Protein AF-A0A955T1V3-F1 (afdb_monomer)

Sequence (61 aa):
MPKTKEFDCVRMKEDIQSDLIELHKGMTETEIREDELRRIKSSPILGPIYEEMTNQTKASE

Nearest PDB structures (foldseek):
  1qrv-assembly1_A  TM=3.016E-01  e=4.830E+00  Drosophila melanogaster

Radius of gyration: 17.38 Å; Cα contacts (8 Å, |Δi|>4): 11; chains: 1; bounding box: 24×39×56 Å

Foldseek 3Di:
DPDDPDDDPVVVVVVVVVVLCVVCPPHDPVRSVVVVVVCQCPDPPRNVVVVVVVVVVVVVD

pLDDT: mean 88.34, std 12.85, range [49.75, 96.88]

Solvent-accessible surface area (backbone atoms only — not comparable to full-atom values): 3713 Å² total; per-residue (Å²): 130,85,79,77,77,81,84,54,69,64,60,53,49,51,53,54,51,52,52,51,51,64,74,45,61,93,54,52,74,67,56,47,53,52,52,52,51,50,53,38,60,70,28,92,72,49,16,63,53,51,52,51,54,55,51,54,56,64,75,74,109

Secondary structure (DSSP, 8-state):
--------HHHHHHHHHHHHHHHTTT--HHHHHHHHHHHHHH-TTHHHHHHHHHHHHHT--

Structure (mmCIF, N/CA/C/O backbone):
data_AF-A0A955T1V3-F1
#
_entry.id   AF-A0A955T1V3-F1
#
loop_
_atom_site.group_PDB
_atom_site.id
_atom_site.type_symbol
_atom_site.label_atom_id
_atom_site.label_alt_id
_atom_site.label_comp_id
_atom_site.label_asym_id
_atom_si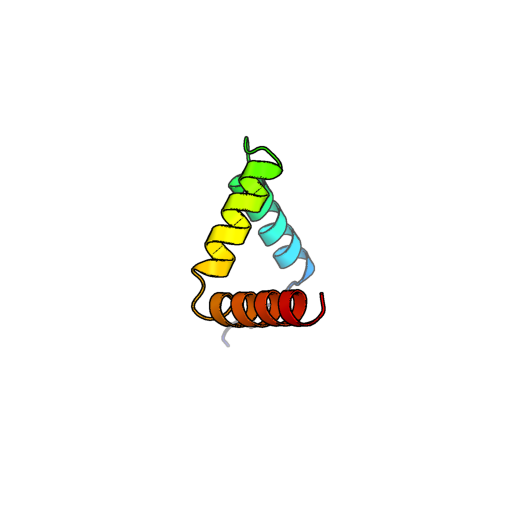te.label_entity_id
_atom_site.label_seq_id
_atom_site.pdbx_PDB_ins_code
_atom_site.Cartn_x
_atom_site.Cartn_y
_atom_site.Cartn_z
_atom_site.occupancy
_atom_site.B_iso_or_equiv
_atom_site.auth_seq_id
_atom_site.auth_comp_id
_atom_site.auth_asym_id
_atom_site.auth_atom_id
_atom_site.pdbx_PDB_model_num
ATOM 1 N N . MET A 1 1 ? -2.242 -25.157 -29.584 1.00 49.75 1 MET A N 1
ATOM 2 C CA . MET A 1 1 ? -1.818 -25.281 -28.173 1.00 49.75 1 MET A CA 1
ATOM 3 C C . MET A 1 1 ? -1.882 -23.893 -27.555 1.00 49.75 1 MET A C 1
ATOM 5 O O . MET A 1 1 ? -1.292 -22.991 -28.146 1.00 49.75 1 MET A O 1
ATOM 9 N N . PRO A 1 2 ? -2.653 -23.662 -26.480 1.00 53.44 2 PRO A N 1
ATOM 10 C CA . PRO A 1 2 ? -2.671 -22.354 -25.835 1.00 53.44 2 PRO A CA 1
ATOM 11 C C . PRO A 1 2 ? -1.283 -22.097 -25.239 1.00 53.44 2 PRO A C 1
ATOM 13 O O . PRO A 1 2 ? -0.753 -22.946 -24.528 1.00 53.44 2 PRO A O 1
ATOM 16 N N . LYS A 1 3 ? -0.662 -20.969 -25.599 1.00 62.72 3 LYS A N 1
ATOM 17 C CA . LYS A 1 3 ? 0.645 -20.566 -25.070 1.00 62.72 3 LYS A CA 1
ATOM 18 C C . LYS A 1 3 ? 0.512 -20.409 -23.556 1.00 62.72 3 LYS A C 1
ATOM 20 O O . LYS A 1 3 ? -0.200 -19.517 -23.098 1.00 62.72 3 LYS A O 1
ATOM 25 N N . THR A 1 4 ? 1.167 -21.272 -22.793 1.00 67.69 4 THR A N 1
ATOM 26 C CA . THR A 1 4 ? 1.366 -21.079 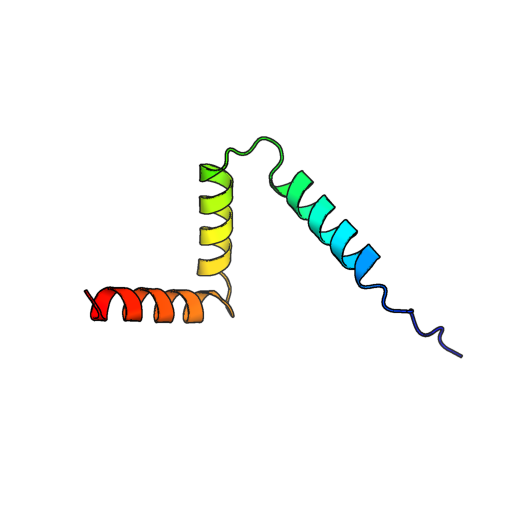-21.358 1.00 67.69 4 THR A CA 1
ATOM 27 C C . THR A 1 4 ? 2.104 -19.755 -21.187 1.00 67.69 4 THR A C 1
ATOM 29 O O . THR A 1 4 ? 3.206 -19.593 -21.706 1.00 67.69 4 THR A O 1
ATOM 32 N N . LYS A 1 5 ? 1.474 -18.765 -20.543 1.00 72.00 5 LYS A N 1
ATOM 33 C CA . LYS A 1 5 ? 2.186 -17.551 -20.137 1.00 72.00 5 LYS A CA 1
ATOM 34 C C . LYS A 1 5 ? 3.229 -17.976 -19.108 1.00 72.00 5 LYS A C 1
ATOM 36 O O . LYS A 1 5 ? 2.857 -18.546 -18.084 1.00 72.00 5 LYS A O 1
ATOM 41 N N . GLU A 1 6 ? 4.503 -17.736 -19.392 1.00 78.56 6 GLU A N 1
ATOM 42 C CA . GLU A 1 6 ? 5.540 -17.857 -18.372 1.00 78.56 6 GLU A CA 1
ATOM 43 C C . GLU A 1 6 ? 5.292 -16.791 -17.308 1.00 78.56 6 GLU A C 1
ATOM 45 O O . GLU A 1 6 ? 5.064 -15.618 -17.611 1.00 78.56 6 GLU A O 1
ATOM 50 N N . PHE A 1 7 ? 5.256 -17.237 -16.058 1.00 81.19 7 PHE A N 1
ATOM 51 C CA . PHE A 1 7 ? 5.155 -16.354 -14.914 1.00 81.19 7 PHE A CA 1
ATOM 52 C C . PHE A 1 7 ? 6.550 -15.823 -14.591 1.00 81.19 7 PHE A C 1
ATOM 54 O O . PHE A 1 7 ? 7.428 -16.592 -14.203 1.00 81.19 7 PHE A O 1
ATOM 61 N N . ASP A 1 8 ? 6.736 -14.516 -14.750 1.00 89.44 8 ASP A N 1
ATOM 62 C CA . ASP A 1 8 ? 7.966 -13.816 -14.393 1.00 89.44 8 ASP A CA 1
ATOM 63 C C . ASP A 1 8 ? 7.730 -12.997 -13.120 1.00 89.44 8 ASP A C 1
ATOM 65 O O . ASP A 1 8 ? 7.074 -11.951 -13.127 1.00 89.44 8 ASP A O 1
ATOM 69 N N . CYS A 1 9 ? 8.249 -13.504 -12.003 1.00 91.31 9 CYS A N 1
ATOM 70 C CA . CYS A 1 9 ? 8.094 -12.870 -10.700 1.00 91.31 9 CYS A CA 1
ATOM 71 C C . CYS A 1 9 ? 8.891 -11.566 -10.561 1.00 91.31 9 CYS A C 1
ATOM 73 O O . CYS A 1 9 ? 8.502 -10.714 -9.761 1.00 91.31 9 CYS A O 1
ATOM 75 N N . VAL A 1 10 ? 9.981 -11.396 -11.319 1.00 92.69 10 VAL A N 1
ATOM 76 C CA . VAL A 1 10 ? 10.804 -10.181 -11.286 1.00 92.69 10 VAL A CA 1
ATOM 77 C C . VAL A 1 10 ? 10.049 -9.065 -11.981 1.00 92.69 10 VAL A C 1
ATOM 79 O O . VAL A 1 10 ? 9.824 -8.018 -11.378 1.00 92.69 10 VAL A O 1
ATOM 82 N N . ARG A 1 11 ? 9.554 -9.338 -13.190 1.00 92.88 11 ARG A N 1
ATOM 83 C CA . ARG A 1 11 ? 8.740 -8.381 -13.938 1.00 92.88 11 ARG A CA 1
ATOM 84 C C . ARG A 1 11 ? 7.477 -7.985 -13.178 1.00 92.88 11 ARG A C 1
ATOM 86 O O . ARG A 1 11 ? 7.179 -6.806 -13.059 1.00 92.88 11 ARG A 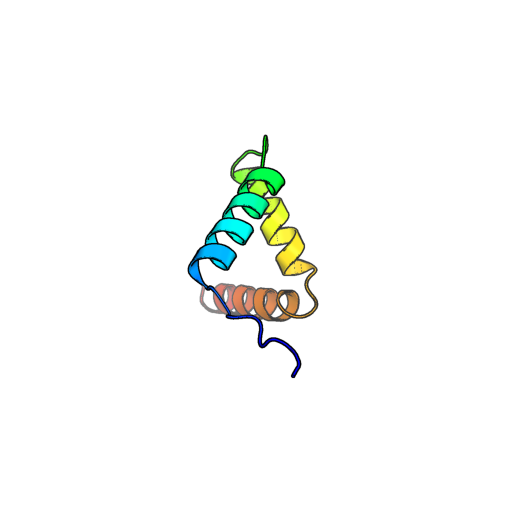O 1
ATOM 93 N N . MET A 1 12 ? 6.773 -8.955 -12.590 1.00 93.25 12 MET A N 1
ATOM 94 C CA . MET A 1 12 ? 5.588 -8.662 -11.776 1.00 93.25 12 MET A CA 1
ATOM 95 C C . MET A 1 12 ? 5.919 -7.751 -10.585 1.00 93.25 12 MET A C 1
ATOM 97 O O . MET A 1 12 ? 5.134 -6.872 -10.242 1.00 93.25 12 MET A O 1
ATOM 101 N N . LYS A 1 13 ? 7.073 -7.953 -9.939 1.00 94.31 13 LYS A N 1
ATOM 102 C CA . LYS A 1 13 ? 7.513 -7.091 -8.840 1.00 94.31 13 LYS A CA 1
ATOM 103 C C . LYS A 1 13 ? 7.787 -5.670 -9.327 1.00 94.31 13 LYS A C 1
ATOM 105 O O . LYS A 1 13 ? 7.372 -4.733 -8.654 1.00 94.31 13 LYS A O 1
ATOM 110 N N . GLU A 1 14 ? 8.485 -5.520 -10.449 1.00 95.75 14 GLU A N 1
ATOM 111 C CA . GLU A 1 14 ? 8.763 -4.210 -11.047 1.00 95.75 14 GLU A CA 1
ATOM 112 C C . GLU A 1 14 ? 7.461 -3.477 -11.378 1.00 95.75 14 GLU A C 1
ATOM 114 O O . GLU A 1 14 ? 7.293 -2.336 -10.953 1.00 95.75 14 GLU A O 1
ATOM 119 N N . ASP A 1 15 ? 6.509 -4.167 -12.012 1.00 95.75 15 ASP A N 1
ATOM 120 C CA . ASP A 1 15 ? 5.191 -3.619 -12.343 1.00 95.75 15 ASP A CA 1
ATOM 121 C C . ASP A 1 15 ? 4.458 -3.132 -11.073 1.00 95.75 15 ASP A C 1
ATOM 123 O O . ASP A 1 15 ? 4.033 -1.980 -11.001 1.00 95.75 15 ASP A O 1
ATOM 127 N N . ILE A 1 16 ? 4.397 -3.960 -10.018 1.00 94.56 16 ILE A N 1
ATOM 128 C CA . ILE A 1 16 ? 3.769 -3.581 -8.738 1.00 94.56 16 ILE A CA 1
ATOM 129 C C . ILE A 1 16 ? 4.463 -2.363 -8.112 1.00 94.56 16 ILE A C 1
ATOM 131 O O . ILE A 1 16 ? 3.802 -1.478 -7.571 1.00 94.56 16 ILE A O 1
ATOM 135 N N . GLN A 1 17 ? 5.795 -2.309 -8.148 1.00 93.62 17 GLN A N 1
ATOM 136 C CA . GLN A 1 17 ? 6.545 -1.194 -7.569 1.00 93.62 17 GLN A CA 1
ATOM 137 C C . GLN A 1 17 ? 6.325 0.105 -8.346 1.00 93.62 17 GLN A C 1
ATOM 139 O O . GLN A 1 17 ? 6.161 1.155 -7.727 1.00 93.62 17 GLN A O 1
ATOM 144 N N . SER A 1 18 ? 6.278 0.043 -9.677 1.00 96.44 18 SER A N 1
ATOM 145 C CA . SER A 1 18 ? 5.948 1.194 -10.518 1.00 96.44 18 SER A CA 1
ATOM 146 C C . SER A 1 18 ? 4.534 1.708 -10.249 1.00 96.44 18 SER A C 1
ATOM 148 O O . SER A 1 18 ? 4.357 2.915 -10.074 1.00 96.44 18 SER A O 1
ATOM 150 N N . ASP A 1 19 ? 3.555 0.810 -10.122 1.00 96.31 19 ASP A N 1
ATOM 151 C CA . ASP A 1 19 ? 2.174 1.179 -9.802 1.00 96.31 19 ASP A CA 1
ATOM 152 C C . ASP A 1 19 ? 2.066 1.858 -8.429 1.00 96.31 19 ASP A C 1
ATOM 154 O O . ASP A 1 19 ? 1.369 2.863 -8.286 1.00 96.31 19 ASP A O 1
ATOM 158 N N . LEU A 1 20 ? 2.789 1.359 -7.419 1.00 92.56 20 LEU A N 1
ATOM 159 C CA . LEU A 1 20 ? 2.821 1.966 -6.083 1.00 92.56 20 LEU A CA 1
ATOM 160 C C . LEU A 1 20 ? 3.461 3.361 -6.087 1.00 92.56 20 LEU A C 1
ATOM 162 O O . LEU A 1 20 ? 2.983 4.253 -5.387 1.00 92.56 20 LEU A O 1
ATOM 166 N N . ILE A 1 21 ? 4.523 3.565 -6.870 1.00 93.19 21 ILE A N 1
ATOM 167 C CA . ILE A 1 21 ? 5.183 4.873 -6.991 1.00 93.19 21 ILE A CA 1
ATOM 168 C C . ILE A 1 21 ? 4.237 5.895 -7.622 1.00 93.19 21 ILE A C 1
ATOM 170 O O . ILE A 1 21 ? 4.117 7.010 -7.116 1.00 93.19 21 ILE A O 1
ATOM 174 N N . GLU A 1 22 ? 3.555 5.530 -8.708 1.00 95.94 22 GLU A N 1
ATOM 175 C CA . GLU A 1 22 ? 2.615 6.440 -9.368 1.00 95.94 22 GLU A CA 1
ATOM 176 C C . GLU A 1 22 ? 1.369 6.695 -8.510 1.00 95.94 22 GLU A C 1
ATOM 178 O O . GLU A 1 22 ? 0.906 7.834 -8.441 1.00 95.94 22 GLU A O 1
ATOM 183 N N . LEU A 1 23 ? 0.871 5.684 -7.790 1.00 94.19 23 LEU A N 1
ATOM 184 C CA . LEU A 1 23 ? -0.259 5.827 -6.870 1.00 94.19 23 LEU A CA 1
ATOM 185 C C . LEU A 1 23 ? 0.019 6.841 -5.749 1.00 94.19 23 LEU A C 1
ATOM 187 O O . LEU A 1 23 ? -0.884 7.576 -5.357 1.00 94.19 23 LEU A O 1
ATOM 191 N N . HIS A 1 24 ? 1.252 6.879 -5.242 1.00 95.19 24 HIS A N 1
ATOM 192 C CA . HIS A 1 24 ? 1.656 7.720 -4.112 1.00 95.19 24 HIS A CA 1
ATOM 193 C C . HIS A 1 24 ? 2.363 9.017 -4.525 1.00 95.19 24 HIS A C 1
ATOM 195 O O . HIS A 1 24 ? 2.910 9.750 -3.696 1.00 95.19 24 HIS A O 1
ATOM 201 N N . LYS A 1 25 ? 2.375 9.324 -5.821 1.00 95.69 25 LYS A N 1
ATOM 202 C CA . LYS A 1 25 ? 3.092 10.470 -6.368 1.00 95.69 25 LYS A CA 1
ATOM 203 C C . LYS A 1 25 ? 2.529 11.784 -5.835 1.00 95.69 25 LYS A C 1
ATOM 205 O O . LYS A 1 25 ? 1.368 12.116 -6.047 1.00 95.69 25 LYS A O 1
ATOM 210 N N . GLY A 1 26 ? 3.391 12.561 -5.182 1.00 96.19 26 GLY A N 1
ATOM 211 C CA . GLY A 1 26 ? 3.020 13.850 -4.592 1.00 96.19 26 GLY A CA 1
ATOM 212 C C . GLY A 1 26 ? 2.343 13.751 -3.224 1.00 96.19 26 GLY A C 1
ATOM 213 O O . GLY A 1 26 ? 1.988 14.789 -2.676 1.00 96.19 26 GLY A O 1
ATOM 214 N N . MET A 1 27 ? 2.199 12.546 -2.668 1.00 96.75 27 MET A N 1
ATOM 215 C CA . MET A 1 27 ? 1.743 12.338 -1.296 1.00 96.75 27 MET A CA 1
ATOM 216 C C . MET A 1 27 ? 2.934 12.358 -0.332 1.00 96.75 27 MET A C 1
ATOM 218 O O . MET A 1 27 ? 4.035 11.903 -0.649 1.00 96.75 27 MET A O 1
ATOM 222 N N . THR A 1 28 ? 2.709 12.874 0.869 1.00 96.75 28 THR A N 1
ATOM 223 C CA . THR A 1 28 ? 3.619 12.731 2.008 1.00 96.75 28 THR A CA 1
ATOM 224 C C . THR A 1 28 ? 3.538 11.320 2.591 1.00 96.75 28 THR A C 1
ATOM 226 O O . THR A 1 28 ? 2.550 10.612 2.411 1.00 96.75 28 THR A O 1
ATOM 229 N N . GLU A 1 29 ? 4.549 10.910 3.360 1.00 94.31 29 GLU A N 1
ATOM 230 C CA . GLU A 1 29 ? 4.537 9.604 4.041 1.00 94.31 29 GLU A CA 1
ATOM 231 C C . GLU A 1 29 ? 3.308 9.418 4.943 1.00 94.31 29 GLU A C 1
ATOM 233 O O . GLU A 1 29 ? 2.735 8.329 5.002 1.00 94.31 29 GLU A O 1
ATOM 238 N N . THR A 1 30 ? 2.872 10.484 5.619 1.00 96.81 30 THR A N 1
ATOM 239 C CA . THR A 1 30 ? 1.669 10.461 6.458 1.00 96.81 30 THR A CA 1
ATOM 240 C C . THR A 1 30 ? 0.417 10.203 5.626 1.00 96.81 30 THR A C 1
ATOM 242 O O . THR A 1 30 ? -0.373 9.332 5.979 1.00 96.81 30 THR A O 1
ATOM 245 N N . GLU A 1 31 ? 0.253 10.900 4.499 1.00 96.44 31 GLU A N 1
ATOM 246 C CA . GLU A 1 31 ? -0.895 10.711 3.602 1.00 96.44 31 GLU A CA 1
ATOM 247 C C . GLU A 1 31 ? -0.917 9.305 2.997 1.00 96.44 31 GLU A C 1
ATOM 249 O O . GLU A 1 31 ? -1.979 8.689 2.921 1.00 96.44 31 GLU A O 1
ATOM 254 N N . ILE A 1 32 ? 0.250 8.774 2.614 1.00 95.94 32 ILE A N 1
ATOM 255 C CA . ILE A 1 32 ? 0.390 7.400 2.112 1.00 95.94 32 ILE A CA 1
ATOM 256 C C . ILE A 1 32 ? -0.080 6.416 3.180 1.00 95.94 32 ILE A C 1
ATOM 258 O O . ILE A 1 32 ? -0.954 5.587 2.933 1.00 95.94 32 ILE A O 1
ATOM 262 N N . ARG A 1 33 ? 0.440 6.555 4.403 1.00 95.12 33 ARG A N 1
ATOM 263 C CA . ARG A 1 33 ? 0.082 5.687 5.527 1.00 95.12 33 ARG A CA 1
ATOM 264 C C . ARG A 1 33 ? -1.414 5.742 5.839 1.00 95.12 33 ARG A C 1
ATOM 266 O O . ARG A 1 33 ? -2.021 4.713 6.138 1.00 95.12 33 ARG A O 1
ATOM 273 N N . GLU A 1 34 ? -2.015 6.927 5.805 1.00 96.12 34 GLU A N 1
ATOM 274 C CA . GLU A 1 34 ? -3.450 7.100 6.036 1.00 96.12 34 GLU A CA 1
ATOM 275 C C . GLU A 1 34 ? -4.302 6.465 4.931 1.00 96.12 34 GLU A C 1
ATOM 277 O O . GLU A 1 34 ? -5.325 5.844 5.240 1.00 96.12 34 GLU A O 1
ATOM 282 N N . ASP A 1 35 ? -3.895 6.588 3.665 1.00 95.25 35 ASP A N 1
ATOM 283 C CA . ASP A 1 35 ? -4.585 5.952 2.539 1.00 95.25 35 ASP A CA 1
ATOM 284 C C . ASP A 1 35 ? -4.491 4.423 2.614 1.00 95.25 35 ASP A C 1
ATOM 286 O O . ASP A 1 35 ? -5.510 3.731 2.534 1.00 95.25 35 ASP A O 1
ATOM 290 N N . GLU A 1 36 ? -3.301 3.882 2.876 1.00 93.94 36 GLU A N 1
ATOM 291 C CA . GLU A 1 36 ? -3.085 2.444 3.057 1.00 93.94 36 GLU A CA 1
ATOM 292 C C . GLU A 1 36 ? -3.926 1.887 4.211 1.00 93.94 36 GLU A C 1
ATOM 294 O O . GLU A 1 36 ? -4.649 0.901 4.044 1.00 93.94 36 GLU A O 1
ATOM 299 N N . LEU A 1 37 ? -3.914 2.551 5.371 1.00 95.44 37 LEU A N 1
ATOM 300 C CA . LEU A 1 37 ? -4.734 2.154 6.518 1.00 95.44 37 LEU A CA 1
ATOM 301 C C . LEU A 1 37 ? -6.229 2.195 6.199 1.00 95.44 37 LEU A C 1
ATOM 303 O O . LEU A 1 37 ? -6.978 1.325 6.647 1.00 95.44 37 LEU A O 1
ATOM 307 N N . ARG A 1 38 ? -6.681 3.186 5.425 1.00 95.56 38 ARG A N 1
ATOM 308 C CA . ARG A 1 38 ? -8.078 3.286 4.994 1.00 95.56 38 ARG A CA 1
ATOM 309 C C . ARG A 1 38 ? -8.468 2.107 4.106 1.00 95.56 38 ARG A C 1
ATOM 311 O O . ARG A 1 38 ? -9.520 1.516 4.339 1.00 95.56 38 ARG A O 1
ATOM 318 N N . ARG A 1 39 ? -7.617 1.737 3.142 1.00 94.50 39 ARG A N 1
ATOM 319 C CA . ARG A 1 39 ? -7.824 0.577 2.253 1.00 94.50 39 ARG A CA 1
ATOM 320 C C . ARG A 1 39 ? -7.816 -0.745 3.009 1.00 94.50 39 ARG A C 1
ATOM 322 O O . ARG A 1 39 ? -8.624 -1.622 2.719 1.00 94.50 39 ARG A O 1
ATOM 329 N N . ILE A 1 40 ? -6.924 -0.891 3.987 1.00 95.25 40 ILE A N 1
ATOM 330 C CA . ILE A 1 40 ? -6.866 -2.084 4.837 1.00 95.25 40 ILE A CA 1
ATOM 331 C C . ILE A 1 40 ? -8.171 -2.219 5.624 1.00 95.25 40 ILE A C 1
ATOM 333 O O . ILE A 1 40 ? -8.802 -3.270 5.568 1.00 95.25 40 ILE A O 1
ATOM 337 N N . LYS A 1 41 ? -8.619 -1.147 6.289 1.00 95.50 41 LYS A N 1
ATOM 338 C CA . LYS A 1 41 ? -9.852 -1.150 7.093 1.00 95.50 41 LYS A CA 1
ATOM 339 C C . LYS A 1 41 ? -11.112 -1.419 6.270 1.00 95.50 41 LYS A C 1
ATOM 341 O O . LYS A 1 41 ? -12.033 -2.045 6.778 1.00 95.50 41 LYS A O 1
ATOM 346 N N . SER A 1 42 ? -11.171 -0.946 5.025 1.00 96.06 42 SER A N 1
ATOM 347 C CA . SER A 1 42 ? -12.324 -1.165 4.141 1.00 96.06 42 SER A CA 1
ATOM 348 C C . SER A 1 42 ? -12.282 -2.495 3.382 1.00 96.06 42 SER A C 1
ATOM 350 O O . SER A 1 42 ? -13.264 -2.860 2.735 1.00 96.06 42 SER A O 1
ATOM 352 N N . SER A 1 43 ? -11.168 -3.229 3.444 1.00 96.88 43 SER A N 1
ATOM 353 C CA . SER A 1 43 ? -11.024 -4.509 2.757 1.00 96.88 43 SER A CA 1
ATOM 354 C C . SER A 1 43 ? -11.904 -5.582 3.408 1.00 96.88 43 SER A C 1
ATOM 356 O O . SER A 1 43 ? -11.793 -5.804 4.614 1.00 96.88 43 SER A O 1
ATOM 358 N N . PRO A 1 44 ? -12.706 -6.337 2.634 1.00 95.94 44 PRO A N 1
ATOM 359 C CA . PRO A 1 44 ? -13.508 -7.434 3.177 1.00 95.94 44 PRO A CA 1
ATOM 360 C C . PRO A 1 44 ? -12.653 -8.602 3.691 1.00 95.94 44 PRO A C 1
ATOM 362 O O . PRO A 1 44 ? -13.148 -9.437 4.440 1.00 95.94 44 PRO A O 1
ATOM 365 N N . ILE A 1 45 ? -11.381 -8.671 3.280 1.00 95.75 45 ILE A N 1
ATOM 366 C CA . ILE A 1 45 ? -10.436 -9.709 3.704 1.00 95.75 45 ILE A CA 1
ATOM 367 C C . ILE A 1 45 ? -9.539 -9.177 4.822 1.00 95.75 45 ILE A C 1
ATOM 369 O O . ILE A 1 45 ? -9.411 -9.807 5.866 1.00 95.75 45 ILE A O 1
ATOM 373 N N . LEU A 1 46 ? -8.910 -8.016 4.610 1.00 95.00 46 LEU A N 1
ATOM 374 C CA . LEU A 1 46 ? -7.899 -7.497 5.536 1.00 95.00 46 LEU A CA 1
ATOM 375 C C . LEU A 1 46 ? -8.496 -6.694 6.694 1.00 95.00 46 LEU A C 1
ATOM 377 O O . LEU A 1 46 ? -7.870 -6.622 7.745 1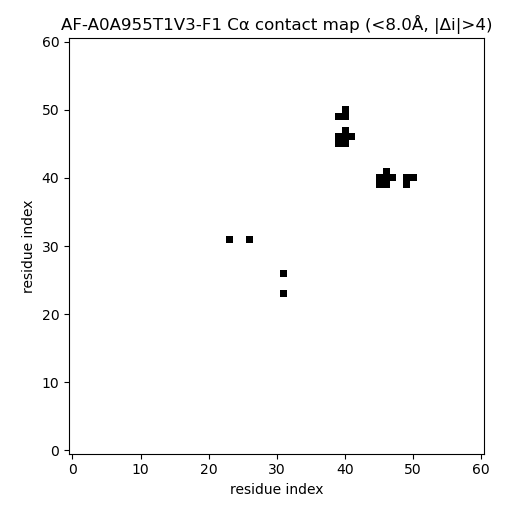.00 95.00 46 LEU A O 1
ATOM 381 N N . GLY A 1 47 ? -9.689 -6.119 6.532 1.00 95.69 47 GLY A N 1
ATOM 382 C CA . GLY A 1 47 ? -10.355 -5.322 7.562 1.00 95.69 47 GLY A CA 1
ATOM 383 C C . GLY A 1 47 ? -10.616 -6.114 8.846 1.00 95.69 47 GLY A C 1
ATOM 384 O O . GLY A 1 47 ? -10.156 -5.679 9.903 1.00 95.69 47 GLY A O 1
ATOM 385 N N . PRO A 1 48 ? -11.255 -7.301 8.773 1.00 96.44 48 PRO A N 1
ATOM 386 C CA . PRO A 1 48 ? -11.474 -8.144 9.949 1.00 96.44 48 PRO A CA 1
ATOM 387 C C . PRO A 1 48 ? -10.170 -8.565 10.642 1.00 96.44 48 PRO A C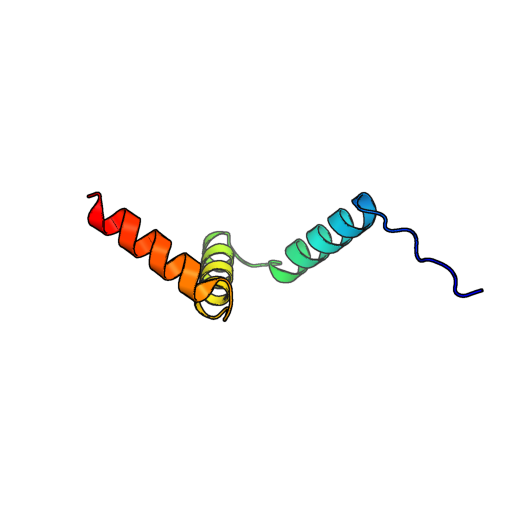 1
ATOM 389 O O . PRO A 1 48 ? -10.075 -8.519 11.865 1.00 96.44 48 PRO A O 1
ATOM 392 N N . ILE A 1 49 ? -9.139 -8.916 9.863 1.00 94.94 49 ILE A N 1
ATOM 393 C CA . ILE A 1 49 ? -7.824 -9.309 10.397 1.00 94.94 49 ILE A CA 1
ATOM 394 C C . ILE A 1 49 ? -7.169 -8.129 11.120 1.00 94.94 49 ILE A C 1
ATOM 396 O O . ILE A 1 49 ? -6.642 -8.275 12.221 1.00 94.94 49 ILE A O 1
ATOM 400 N N . TYR A 1 50 ? -7.213 -6.944 10.511 1.00 93.50 50 T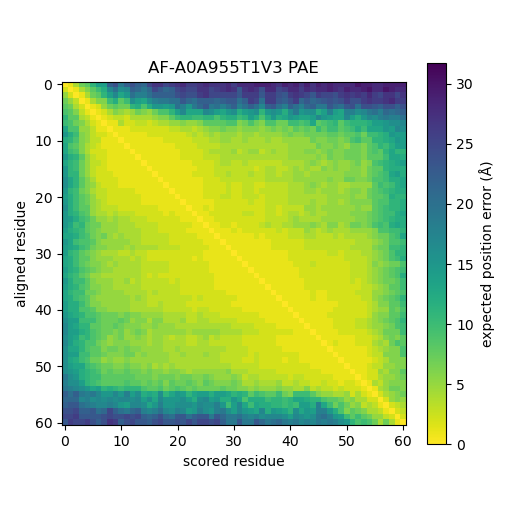YR A N 1
ATOM 401 C CA . TYR A 1 50 ? -6.667 -5.730 11.102 1.00 93.50 50 TYR A CA 1
ATOM 402 C C . TYR A 1 50 ? -7.357 -5.394 12.431 1.00 93.50 50 TYR A C 1
ATOM 404 O O . TYR A 1 50 ? -6.683 -5.092 13.415 1.00 93.50 50 TYR A O 1
ATOM 412 N N . GLU A 1 51 ? -8.687 -5.488 12.486 1.00 93.06 51 GLU A N 1
ATOM 413 C CA . GLU A 1 51 ? -9.453 -5.287 13.717 1.00 93.06 51 GLU A CA 1
ATOM 414 C C . GLU A 1 51 ? -9.031 -6.275 14.812 1.00 93.06 51 GLU A C 1
ATOM 416 O O . GLU A 1 51 ? -8.708 -5.852 15.926 1.00 93.06 51 GLU A O 1
ATOM 421 N N . GLU A 1 52 ? -8.940 -7.566 14.485 1.00 93.50 52 GLU A N 1
ATOM 422 C CA . GLU A 1 52 ? -8.519 -8.604 15.427 1.00 93.50 52 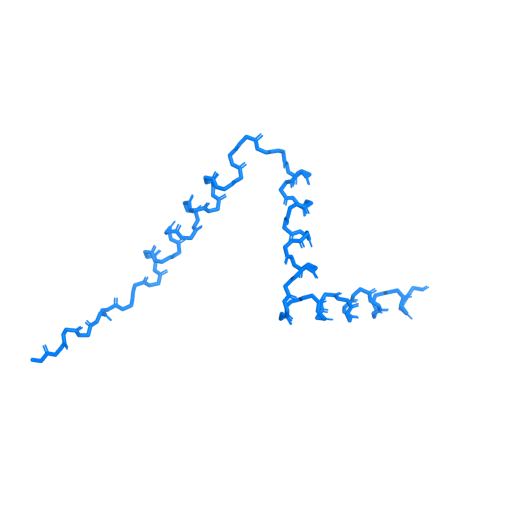GLU A CA 1
ATOM 423 C C . GLU A 1 52 ? -7.129 -8.311 16.011 1.00 93.50 52 GLU A C 1
ATOM 425 O O . GLU A 1 52 ? -6.963 -8.277 17.233 1.00 93.50 52 GLU A O 1
ATOM 430 N N . MET A 1 53 ? -6.145 -8.014 15.156 1.00 90.88 53 MET A N 1
ATOM 431 C CA . MET A 1 53 ? -4.782 -7.699 15.591 1.00 90.88 53 MET A CA 1
ATOM 432 C C . MET A 1 53 ? -4.744 -6.474 16.509 1.00 90.88 53 MET A C 1
ATOM 434 O O . MET A 1 53 ? -4.092 -6.505 17.552 1.00 90.88 53 MET A O 1
ATOM 438 N N . THR A 1 54 ? -5.471 -5.406 16.161 1.00 89.94 54 THR A N 1
ATOM 439 C CA . THR A 1 54 ? -5.490 -4.187 16.986 1.00 89.94 54 THR A CA 1
ATOM 440 C C . THR A 1 54 ? -6.163 -4.390 18.342 1.00 89.94 54 THR A C 1
ATOM 442 O O . THR A 1 54 ? -5.757 -3.766 19.323 1.00 89.94 54 THR A O 1
ATOM 445 N N . ASN A 1 55 ? -7.158 -5.275 18.428 1.00 86.81 55 ASN A N 1
ATOM 446 C CA . ASN A 1 55 ? -7.815 -5.613 19.688 1.00 86.81 55 ASN A CA 1
ATOM 447 C C . ASN A 1 55 ? -6.926 -6.500 20.575 1.00 86.81 55 ASN A C 1
ATOM 449 O O . ASN A 1 55 ? -6.890 -6.295 21.787 1.00 86.81 55 ASN A O 1
ATOM 453 N N . GLN A 1 56 ? -6.153 -7.421 19.989 1.00 76.06 56 GLN A N 1
ATOM 454 C CA . GLN A 1 56 ? -5.176 -8.232 20.730 1.00 76.06 56 GLN A CA 1
ATOM 455 C C . GLN A 1 56 ? -4.039 -7.385 21.318 1.00 76.06 56 GLN A C 1
ATOM 457 O O . GLN A 1 56 ? -3.625 -7.617 22.455 1.00 76.06 56 GLN A O 1
ATOM 462 N N . THR A 1 57 ? -3.557 -6.377 20.580 1.00 71.50 57 THR A N 1
ATOM 463 C CA . THR A 1 57 ? -2.530 -5.453 21.091 1.00 71.50 57 THR A CA 1
ATOM 464 C C . THR A 1 57 ? -3.037 -4.681 22.310 1.00 71.50 57 THR A C 1
ATOM 466 O O . THR A 1 57 ? -2.355 -4.650 23.325 1.00 71.50 57 THR A O 1
ATOM 469 N N . LYS A 1 58 ? -4.269 -4.156 22.264 1.00 65.75 58 LYS A N 1
ATOM 470 C CA . LYS A 1 58 ? -4.877 -3.411 23.383 1.00 65.75 58 LYS A CA 1
ATOM 471 C C . LYS A 1 58 ? -5.194 -4.262 24.613 1.00 65.75 58 LYS A C 1
ATOM 473 O O . LYS A 1 58 ? -5.285 -3.726 25.706 1.00 65.75 58 LYS A O 1
ATOM 478 N N . ALA A 1 59 ? -5.421 -5.563 24.442 1.00 60.53 59 ALA A N 1
ATOM 479 C CA . ALA A 1 59 ? -5.676 -6.482 25.553 1.00 60.53 59 ALA A CA 1
ATOM 480 C C . ALA A 1 59 ? -4.390 -6.928 26.278 1.00 60.53 59 ALA A C 1
ATOM 482 O O . ALA A 1 59 ? 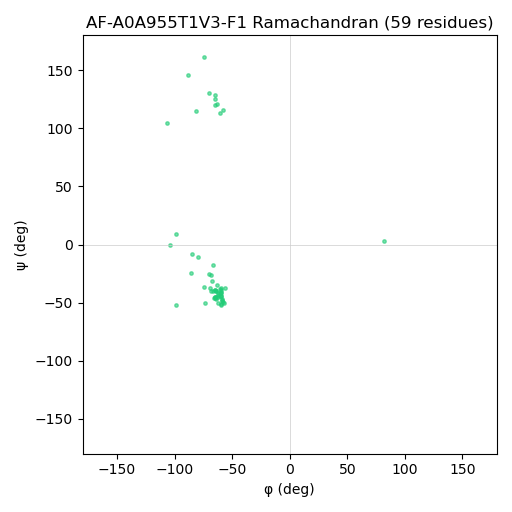-4.474 -7.572 27.322 1.00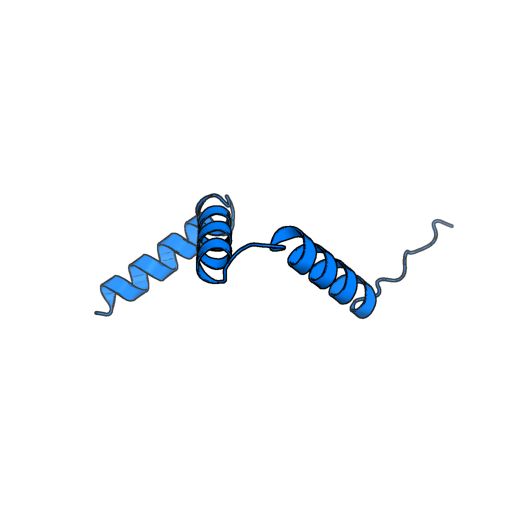 60.53 59 ALA A O 1
ATOM 483 N N . SER A 1 60 ? -3.222 -6.626 25.702 1.00 59.31 60 SER A N 1
ATOM 484 C CA . SER A 1 60 ? -1.902 -6.992 26.232 1.00 59.31 60 SER A CA 1
ATOM 485 C C . SER A 1 60 ? -1.167 -5.814 26.895 1.00 59.31 60 SER A C 1
ATOM 487 O O . SER A 1 60 ? -0.042 -5.999 27.361 1.00 59.31 60 SER A O 1
ATOM 489 N N . GLU A 1 61 ? -1.786 -4.629 26.916 1.00 52.88 61 GLU A N 1
ATOM 490 C CA . GLU A 1 61 ? -1.335 -3.400 27.596 1.00 52.88 61 GLU A CA 1
ATOM 491 C C . GLU A 1 61 ? -2.090 -3.201 28.919 1.00 52.88 61 GLU A C 1
ATOM 493 O O . GLU A 1 61 ? -1.443 -2.756 29.895 1.00 52.88 61 GLU A O 1
#

Mean predicted aligned error: 7.04 Å